Protein AF-A0A7J6H488-F1 (afdb_monomer_lite)

Secondary structure (DSSP, 8-state):
-------PPP-------------PPP-----------------PPPEEEEEE-TT--HHHHHHHHHHHHHTT-EEEEEE--

pLDDT: mean 70.32, std 24.54, range [33.97, 98.38]

Structure (mmCIF, N/CA/C/O backbone):
data_AF-A0A7J6H488-F1
#
_entry.id   AF-A0A7J6H488-F1
#
loop_
_atom_site.group_PDB
_atom_site.id
_atom_site.type_symbol
_atom_site.label_atom_id
_atom_site.label_alt_id
_atom_site.label_comp_id
_atom_site.label_asym_id
_atom_site.label_entity_id
_atom_site.label_seq_id
_atom_site.pdbx_PDB_ins_code
_atom_site.Cartn_x
_atom_site.Cartn_y
_atom_site.Cartn_z
_atom_site.occupancy
_atom_site.B_iso_or_equiv
_atom_site.auth_seq_id
_atom_site.auth_comp_id
_atom_site.auth_asym_id
_atom_site.auth_atom_id
_atom_site.pdbx_PDB_model_num
ATOM 1 N N . MET A 1 1 ? -46.446 30.038 -51.040 1.00 49.75 1 MET A N 1
ATOM 2 C CA . MET A 1 1 ? -46.922 30.516 -49.722 1.00 49.75 1 MET A CA 1
ATOM 3 C C . MET A 1 1 ? -47.542 29.333 -49.004 1.00 49.75 1 MET A C 1
ATOM 5 O O . MET A 1 1 ? -48.219 28.572 -49.678 1.00 49.75 1 MET A O 1
ATOM 9 N N . ALA A 1 2 ? -47.313 29.222 -47.690 1.00 38.72 2 ALA A N 1
ATOM 10 C CA . ALA A 1 2 ? -47.632 28.077 -46.821 1.00 38.72 2 ALA A CA 1
ATOM 11 C C . ALA A 1 2 ? -46.671 26.881 -47.009 1.00 38.72 2 ALA A C 1
ATOM 13 O O . ALA A 1 2 ? -46.306 26.556 -48.128 1.00 38.72 2 ALA A O 1
ATOM 14 N N . SER A 1 3 ? -46.194 26.180 -45.986 1.00 38.91 3 SER A N 1
ATOM 15 C CA . SER A 1 3 ? -46.239 26.371 -44.537 1.00 38.91 3 SER A CA 1
ATOM 16 C C . SER A 1 3 ? -45.195 25.424 -43.934 1.00 38.91 3 SER A C 1
ATOM 18 O O . SER A 1 3 ? -44.918 24.371 -44.506 1.00 38.91 3 SER A O 1
ATOM 20 N N . LEU A 1 4 ? -44.655 25.785 -42.769 1.00 47.28 4 LEU A N 1
ATOM 21 C CA . LEU A 1 4 ? -44.060 24.848 -41.810 1.00 47.28 4 LEU A CA 1
ATOM 22 C C . LEU A 1 4 ? -44.982 23.632 -41.611 1.00 47.28 4 LEU A C 1
ATOM 24 O O . LEU A 1 4 ? -46.189 23.834 -41.533 1.00 47.28 4 LEU A O 1
ATOM 28 N N . HIS A 1 5 ? -44.438 22.427 -41.409 1.00 41.38 5 HIS A N 1
ATOM 29 C CA . HIS A 1 5 ? -44.574 21.727 -40.122 1.00 41.38 5 HIS A CA 1
ATOM 30 C C . HIS A 1 5 ? -43.825 20.383 -40.114 1.00 41.38 5 HIS A C 1
ATOM 32 O O . HIS A 1 5 ? -44.049 19.501 -40.939 1.00 41.38 5 HIS A O 1
ATOM 38 N N . LEU A 1 6 ? -42.952 20.261 -39.119 1.00 50.75 6 LEU A N 1
ATOM 39 C CA . LEU A 1 6 ? -42.334 19.051 -38.592 1.00 50.75 6 LEU A CA 1
ATOM 40 C C . LEU A 1 6 ? -43.416 18.027 -38.202 1.00 50.75 6 LEU A C 1
ATOM 42 O O . LEU A 1 6 ? -44.324 18.367 -37.450 1.00 50.75 6 LEU A O 1
ATOM 46 N N . MET A 1 7 ? -43.320 16.779 -38.668 1.00 39.72 7 MET A N 1
ATOM 47 C CA . MET A 1 7 ? -44.244 15.708 -38.271 1.00 39.72 7 MET A CA 1
ATOM 48 C C . MET A 1 7 ? -43.478 14.626 -37.506 1.00 39.72 7 MET A C 1
ATOM 50 O O . MET A 1 7 ? -42.803 13.787 -38.095 1.00 39.72 7 MET A O 1
ATOM 54 N N . ALA A 1 8 ? -43.560 14.687 -36.175 1.00 40.69 8 ALA A N 1
ATOM 55 C CA . ALA A 1 8 ? -43.086 13.656 -35.259 1.00 40.69 8 ALA A CA 1
ATOM 56 C C . ALA A 1 8 ? -44.157 12.563 -35.119 1.00 40.69 8 ALA A C 1
ATOM 58 O O . ALA A 1 8 ? -45.303 12.849 -34.769 1.00 40.69 8 ALA A O 1
ATOM 59 N N . THR A 1 9 ? -43.792 11.310 -35.387 1.00 40.19 9 THR A N 1
ATOM 60 C CA . THR A 1 9 ? -44.681 10.153 -35.235 1.00 40.19 9 THR A CA 1
ATOM 61 C C . THR A 1 9 ? -44.553 9.535 -33.848 1.00 40.19 9 THR A C 1
ATOM 63 O O . THR A 1 9 ? -43.465 9.227 -33.368 1.00 40.19 9 THR A O 1
ATOM 66 N N . THR A 1 10 ? -45.711 9.366 -33.225 1.00 42.38 10 THR A N 1
ATOM 67 C CA . THR A 1 10 ? -45.958 8.888 -31.869 1.00 42.38 10 THR A CA 1
ATOM 68 C C . THR A 1 10 ? -45.856 7.365 -31.763 1.00 42.38 10 THR A C 1
ATOM 70 O O . THR A 1 10 ? -46.467 6.678 -32.581 1.00 42.38 10 THR A O 1
ATOM 73 N N . THR A 1 11 ? -45.263 6.844 -30.685 1.00 39.31 11 THR A N 1
ATOM 74 C CA . THR A 1 11 ? -45.589 5.502 -30.170 1.00 39.31 11 THR A CA 1
ATOM 75 C C . THR A 1 11 ? -46.077 5.633 -28.733 1.00 39.31 11 THR A C 1
ATOM 77 O O . THR A 1 11 ? -45.401 6.166 -27.858 1.00 39.31 11 THR A O 1
ATOM 80 N N . LYS A 1 12 ? -47.325 5.201 -28.551 1.00 33.97 12 LYS A N 1
ATOM 81 C CA . LYS A 1 12 ? -48.123 5.197 -27.326 1.00 33.97 12 LYS A CA 1
ATOM 82 C C . LYS A 1 12 ? -47.721 4.023 -26.432 1.00 33.97 12 LYS A C 1
ATOM 84 O O . LYS A 1 12 ? -47.398 2.982 -26.979 1.00 33.97 12 LYS A O 1
ATOM 89 N N . HIS A 1 13 ? -47.820 4.211 -25.113 1.00 37.06 13 HIS A N 1
ATOM 90 C CA . HIS A 1 13 ? -48.236 3.281 -24.034 1.00 37.06 13 HIS A CA 1
ATOM 91 C C . HIS A 1 13 ? -47.830 3.978 -22.713 1.00 37.06 13 HIS A C 1
ATOM 93 O O . HIS A 1 13 ? -46.668 3.954 -22.338 1.00 37.06 13 HIS A O 1
ATOM 99 N N . SER A 1 14 ? -48.615 4.880 -22.111 1.00 36.69 14 SER A N 1
ATOM 100 C CA . SER A 1 14 ? -49.843 4.683 -21.318 1.00 36.69 14 SER A CA 1
ATOM 101 C C . SER A 1 14 ? -49.815 3.481 -20.371 1.00 36.69 14 SER A C 1
ATOM 103 O O . SER A 1 14 ? -50.109 2.365 -20.792 1.00 36.69 14 SER A O 1
ATOM 105 N N . ALA A 1 15 ? -49.534 3.755 -19.094 1.00 45.47 15 ALA A N 1
ATOM 106 C CA . ALA A 1 15 ? -50.203 3.150 -17.940 1.00 45.47 15 ALA A CA 1
ATOM 107 C C . ALA A 1 15 ? -49.910 3.999 -16.686 1.00 45.47 15 ALA A C 1
ATOM 109 O O . ALA A 1 15 ? -48.957 3.768 -15.947 1.00 45.47 15 ALA A O 1
ATOM 110 N N . GLN A 1 16 ? -50.735 5.020 -16.467 1.00 44.81 16 GLN A N 1
ATOM 111 C CA . GLN A 1 16 ? -50.877 5.708 -15.186 1.00 44.81 16 GLN A CA 1
ATOM 112 C C . GLN A 1 16 ? -51.921 4.931 -14.371 1.00 44.81 16 GLN A C 1
ATOM 114 O O . GLN A 1 16 ? -53.051 4.789 -14.833 1.00 44.81 16 GLN A O 1
ATOM 119 N N . SER A 1 17 ? -51.566 4.420 -13.186 1.00 38.44 17 SER A N 1
ATOM 120 C CA . SER A 1 17 ? -52.529 3.802 -12.261 1.00 38.44 17 SER A CA 1
ATOM 121 C C . SER A 1 17 ? -52.230 4.134 -10.792 1.00 38.44 17 SER A C 1
ATOM 123 O O . SER A 1 17 ? -51.322 3.593 -10.173 1.00 38.44 17 SER A O 1
ATOM 125 N N . THR A 1 18 ? -53.017 5.086 -10.288 1.00 34.19 18 THR A N 1
ATOM 126 C CA . THR A 1 18 ? -53.858 5.020 -9.076 1.00 34.19 18 THR A CA 1
ATOM 127 C C . THR A 1 18 ? -53.349 4.362 -7.775 1.00 34.19 18 THR A C 1
ATO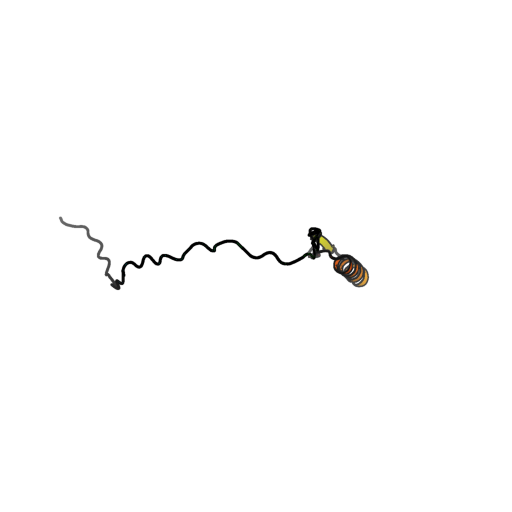M 129 O O . THR A 1 18 ? -53.357 3.151 -7.618 1.00 34.19 18 THR A O 1
ATOM 132 N N . LYS A 1 19 ? -53.094 5.233 -6.783 1.00 39.19 19 LYS A N 1
ATOM 133 C CA . LYS A 1 19 ? -53.701 5.284 -5.431 1.00 39.19 19 LYS A CA 1
ATOM 134 C C . LYS A 1 19 ? -53.783 3.979 -4.605 1.00 39.19 19 LYS A C 1
ATOM 136 O O . LYS A 1 19 ? -54.783 3.282 -4.691 1.00 39.19 19 LYS A O 1
ATOM 141 N N . THR A 1 20 ? -52.875 3.829 -3.631 1.00 34.88 20 THR A N 1
ATOM 142 C CA . THR A 1 20 ? -53.158 3.151 -2.345 1.00 34.88 20 THR A CA 1
ATOM 143 C C . THR A 1 20 ? -52.422 3.859 -1.205 1.00 34.88 20 THR A C 1
ATOM 145 O O . THR A 1 20 ? -51.200 3.809 -1.107 1.00 34.88 20 THR A O 1
ATOM 148 N N . ILE A 1 21 ? -53.182 4.530 -0.336 1.00 47.16 21 ILE A N 1
ATOM 149 C CA . ILE A 1 21 ? -52.750 4.914 1.012 1.00 47.16 21 ILE A CA 1
ATOM 150 C C . ILE A 1 21 ? -52.737 3.618 1.823 1.00 47.16 21 ILE A C 1
ATOM 152 O O . ILE A 1 21 ? -53.800 3.056 2.074 1.00 47.16 21 ILE A O 1
ATOM 156 N N . SER A 1 22 ? -51.555 3.133 2.203 1.00 46.97 22 SER A N 1
ATOM 157 C CA . SER A 1 22 ? -51.427 2.055 3.183 1.00 46.97 22 SER A CA 1
ATOM 158 C C . SER A 1 22 ? -50.926 2.663 4.483 1.00 46.97 22 SER A C 1
ATOM 160 O O . SER A 1 22 ? -49.757 3.021 4.613 1.00 46.97 22 SER A O 1
ATOM 162 N N . VAL A 1 23 ? -51.853 2.828 5.424 1.00 56.22 23 VAL A N 1
ATOM 163 C CA . VAL A 1 23 ? -51.574 3.141 6.824 1.00 56.22 23 VAL A CA 1
ATOM 164 C C . VAL A 1 23 ? -50.740 1.988 7.381 1.00 56.22 23 VAL A C 1
ATOM 166 O O . VAL A 1 23 ? -51.274 0.916 7.649 1.00 56.22 23 VAL A O 1
ATOM 169 N N . VAL A 1 24 ? -49.428 2.179 7.512 1.00 57.56 24 VAL A N 1
ATOM 170 C CA . VAL A 1 24 ? -48.579 1.290 8.312 1.00 57.56 24 VAL A CA 1
ATOM 171 C C . VAL A 1 24 ? -48.395 1.970 9.673 1.00 57.56 24 VAL A C 1
ATOM 173 O O . VAL A 1 24 ? -47.957 3.122 9.708 1.00 57.56 24 VAL A O 1
ATOM 176 N N . PRO A 1 25 ? -48.796 1.326 10.784 1.00 61.38 25 PRO A N 1
ATOM 177 C CA . PRO A 1 25 ? -48.730 1.917 12.117 1.00 61.38 25 PRO A CA 1
ATOM 178 C C . PRO A 1 25 ? -47.272 2.173 12.544 1.00 61.38 25 PRO A C 1
ATOM 180 O O . PRO A 1 25 ? -46.379 1.424 12.140 1.00 61.38 25 PRO A O 1
ATOM 183 N N . PRO A 1 26 ? -47.007 3.211 13.362 1.00 65.44 26 PRO A N 1
ATOM 184 C CA . PRO A 1 26 ? -45.674 3.452 13.905 1.00 65.44 26 PRO A CA 1
ATOM 185 C C . PRO A 1 26 ? -45.255 2.268 14.793 1.00 65.44 26 PRO A C 1
ATOM 187 O O . PRO A 1 26 ? -46.090 1.761 15.547 1.00 65.44 26 PRO A O 1
ATOM 190 N N . PRO A 1 27 ? -43.990 1.814 14.758 1.00 63.72 27 PRO A N 1
ATOM 191 C CA . PRO A 1 27 ? -43.526 0.825 15.719 1.00 63.72 27 PRO A CA 1
ATOM 192 C C . PRO A 1 27 ? -43.551 1.433 17.130 1.00 63.72 27 PRO A C 1
ATOM 194 O O . PRO A 1 27 ? -42.856 2.404 17.427 1.00 63.72 27 PRO A O 1
ATOM 197 N N . ILE A 1 28 ? -44.404 0.865 17.984 1.00 53.69 28 ILE A N 1
ATOM 198 C CA . ILE A 1 28 ? -44.522 1.165 19.413 1.00 53.69 28 ILE A CA 1
ATOM 199 C C . ILE A 1 28 ? -43.270 0.629 20.128 1.00 53.69 28 ILE A C 1
ATOM 201 O O . ILE A 1 28 ? -42.880 -0.522 19.941 1.00 53.69 28 ILE A O 1
ATOM 205 N N . LEU A 1 29 ? -42.647 1.473 20.953 1.00 55.06 29 LEU A N 1
ATOM 206 C CA . LEU A 1 29 ? -41.557 1.114 21.865 1.00 55.06 29 LEU A CA 1
ATOM 207 C C . LEU A 1 29 ? -42.064 0.142 22.943 1.00 55.06 29 LEU A C 1
ATOM 209 O O . LEU A 1 29 ? -43.024 0.493 23.623 1.00 55.06 29 LEU A O 1
ATOM 213 N N . THR A 1 30 ? -41.412 -1.012 23.148 1.00 43.84 30 THR A N 1
ATOM 214 C CA . THR A 1 30 ? -40.897 -1.522 24.452 1.00 43.84 30 THR A CA 1
ATOM 215 C C . THR A 1 30 ? -40.644 -3.038 24.457 1.00 43.84 30 THR A C 1
ATOM 217 O O . THR A 1 30 ? -41.562 -3.829 24.290 1.00 43.84 30 THR A O 1
ATOM 220 N N . SER A 1 31 ? -39.405 -3.436 24.767 1.00 48.91 31 SER A N 1
ATOM 221 C CA . SER A 1 31 ? -39.091 -4.360 25.874 1.00 48.91 31 SER A CA 1
ATOM 222 C C . SER A 1 31 ? -37.571 -4.382 26.090 1.00 48.91 31 SER A C 1
ATOM 224 O O . SER A 1 31 ? -36.825 -4.868 25.241 1.00 48.91 31 SER A O 1
ATOM 226 N N . GLN A 1 32 ? -37.106 -3.818 27.206 1.00 61.94 32 GLN A N 1
ATOM 227 C CA . GLN A 1 32 ? -35.737 -3.993 27.694 1.00 61.94 32 GLN A CA 1
ATOM 228 C C . GLN A 1 32 ? -35.532 -5.440 28.169 1.00 61.94 32 GLN A C 1
ATOM 230 O O . GLN A 1 32 ? -36.363 -5.947 28.917 1.00 61.94 32 GLN A O 1
ATOM 235 N N . MET A 1 33 ? -34.399 -6.048 27.810 1.00 43.78 33 MET A N 1
ATOM 236 C CA . MET A 1 33 ? -33.748 -7.094 28.605 1.00 43.78 33 MET A CA 1
ATOM 237 C C . MET A 1 33 ? -32.222 -7.001 28.421 1.00 43.78 33 MET A C 1
ATOM 239 O O . MET A 1 33 ? -31.685 -7.280 27.354 1.00 43.78 33 MET A O 1
ATOM 243 N N . ASP A 1 34 ? -31.581 -6.503 29.479 1.00 44.16 34 ASP A N 1
ATOM 244 C CA . ASP A 1 34 ? -30.287 -6.897 30.049 1.00 44.16 34 ASP A CA 1
ATOM 245 C C . ASP A 1 34 ? -29.007 -6.933 29.179 1.00 44.16 34 ASP A C 1
ATOM 247 O O . ASP A 1 34 ? -28.598 -7.942 28.618 1.00 44.16 34 ASP A O 1
ATOM 251 N N . SER A 1 35 ? -28.295 -5.801 29.216 1.00 53.06 35 SER A N 1
ATOM 252 C CA . SER A 1 35 ? -26.870 -5.677 29.578 1.00 53.06 35 SER A CA 1
ATOM 253 C C . SER A 1 35 ? -25.827 -6.623 28.954 1.00 53.06 35 SER A C 1
ATOM 255 O O . SER A 1 35 ? -25.301 -7.507 29.626 1.00 53.06 35 SER A O 1
ATOM 257 N N . ILE A 1 36 ? -25.338 -6.265 27.761 1.00 58.38 36 ILE A N 1
ATOM 258 C CA . ILE A 1 36 ? -23.890 -6.221 27.482 1.00 58.38 36 ILE A CA 1
ATOM 259 C C . ILE A 1 36 ? -23.620 -4.901 26.753 1.00 58.38 36 ILE A C 1
ATOM 261 O O . ILE A 1 36 ? -23.850 -4.781 25.551 1.00 58.38 36 ILE A O 1
ATOM 265 N N . THR A 1 37 ? -23.134 -3.883 27.462 1.00 48.03 37 THR A N 1
ATOM 266 C CA . THR A 1 37 ? -22.553 -2.700 26.815 1.00 48.03 37 THR A CA 1
ATOM 267 C C . THR A 1 37 ? -21.212 -3.119 26.216 1.00 48.03 37 THR A C 1
ATOM 269 O O . THR A 1 37 ? -20.157 -2.871 26.794 1.00 48.03 37 THR A O 1
ATOM 272 N N . THR A 1 38 ? -21.218 -3.794 25.064 1.00 55.47 38 THR A N 1
ATOM 273 C CA . THR A 1 38 ? -20.026 -3.822 24.218 1.00 55.47 38 THR A CA 1
ATOM 274 C C . THR A 1 38 ? -19.927 -2.421 23.648 1.00 55.47 38 THR A C 1
ATOM 276 O O . THR A 1 38 ? -20.534 -2.112 22.623 1.00 55.47 38 THR A O 1
ATOM 279 N N . THR A 1 39 ? -19.220 -1.539 24.354 1.00 48.25 39 THR A N 1
ATOM 280 C CA . THR A 1 39 ? -18.737 -0.274 23.811 1.00 48.25 39 THR A CA 1
ATOM 281 C C . THR A 1 39 ? -17.885 -0.642 22.602 1.00 48.25 39 THR A C 1
ATOM 283 O O . THR A 1 39 ? -16.687 -0.872 22.720 1.00 48.25 39 THR A O 1
ATOM 286 N N . THR A 1 40 ? -18.524 -0.810 21.444 1.00 56.97 40 THR A N 1
ATOM 287 C CA . THR A 1 40 ? -17.851 -1.020 20.170 1.00 56.97 40 THR A CA 1
ATOM 288 C C . THR A 1 40 ? -17.279 0.341 19.836 1.00 56.97 40 THR A C 1
ATOM 290 O O . THR A 1 40 ? -17.896 1.156 19.155 1.00 56.97 40 THR A O 1
ATOM 293 N N . THR A 1 41 ? -16.137 0.641 20.447 1.00 59.59 41 THR A N 1
ATOM 294 C CA . THR A 1 41 ? -15.261 1.723 20.046 1.00 59.59 41 THR A CA 1
ATOM 295 C C . THR A 1 41 ? -14.916 1.445 18.595 1.00 59.59 41 THR A C 1
ATOM 297 O O . THR A 1 41 ? -14.054 0.627 18.282 1.00 59.59 41 THR A O 1
ATOM 300 N N . PHE A 1 42 ? -15.657 2.078 17.689 1.00 67.56 42 PHE A N 1
ATOM 301 C CA . PHE A 1 42 ? -15.340 2.070 16.276 1.00 67.56 42 PHE A CA 1
ATOM 302 C C . PHE A 1 42 ? -14.058 2.884 16.125 1.00 67.56 42 PHE A C 1
ATOM 304 O O . PHE A 1 42 ? -14.092 4.100 15.950 1.00 67.56 42 PHE A O 1
ATOM 311 N N . VAL A 1 43 ? -12.914 2.227 16.313 1.00 78.81 43 VAL A N 1
ATOM 312 C CA . VAL A 1 43 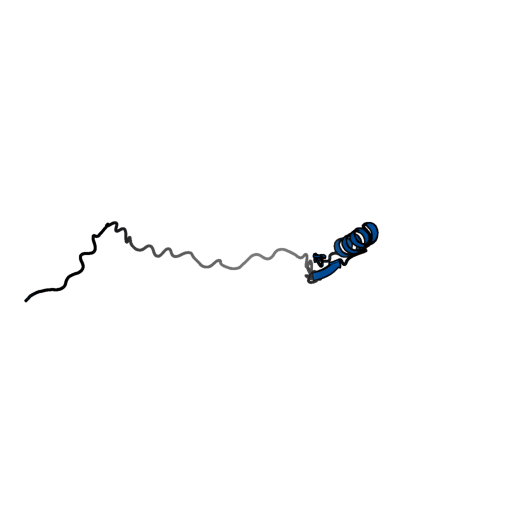? -11.620 2.804 15.974 1.00 78.81 43 VAL A CA 1
ATOM 313 C C . VAL A 1 43 ? -11.614 2.959 14.458 1.00 78.81 43 VAL A C 1
ATOM 315 O O . VAL A 1 43 ? -11.680 1.954 13.749 1.00 78.81 43 VAL A O 1
ATOM 318 N N . PRO A 1 44 ? -11.605 4.196 13.933 1.00 84.75 44 PRO A N 1
ATOM 319 C CA . PRO A 1 44 ? -11.641 4.391 12.497 1.00 84.75 44 PRO A CA 1
ATOM 320 C C . PRO A 1 44 ? -10.392 3.762 11.874 1.00 84.75 44 PRO A C 1
ATOM 322 O O . PRO A 1 44 ? -9.262 4.079 12.260 1.00 84.75 44 PRO A O 1
ATOM 325 N N . THR A 1 45 ? -10.611 2.859 10.917 1.00 92.31 45 THR A N 1
ATOM 326 C CA . THR A 1 45 ? -9.559 2.172 10.165 1.00 92.31 45 THR A CA 1
ATOM 327 C C . THR A 1 45 ? -8.649 3.201 9.502 1.00 92.31 45 THR A C 1
ATOM 329 O O . THR A 1 45 ? -9.106 4.094 8.785 1.00 92.31 45 THR A O 1
ATOM 332 N N . LYS A 1 46 ? -7.343 3.100 9.755 1.00 95.62 46 LYS A N 1
ATOM 333 C CA . LYS A 1 46 ? -6.353 4.006 9.167 1.00 95.62 46 LYS A CA 1
ATOM 334 C C . LYS A 1 46 ? -6.203 3.675 7.687 1.00 95.62 46 LYS A C 1
ATOM 336 O O . LYS A 1 46 ? -5.904 2.533 7.359 1.00 95.62 46 LYS A O 1
ATOM 341 N N . LYS A 1 47 ? -6.386 4.666 6.814 1.00 97.75 47 LYS A N 1
ATOM 342 C CA . LYS A 1 47 ? -6.108 4.528 5.381 1.00 97.75 47 LYS A CA 1
ATOM 343 C C . LYS A 1 47 ? -4.661 4.905 5.100 1.00 97.75 47 LYS A C 1
ATOM 345 O O . LYS A 1 47 ? -4.229 5.982 5.510 1.00 97.75 47 LYS A O 1
ATOM 350 N N . VAL A 1 48 ? -3.928 4.026 4.427 1.00 97.94 48 VAL A N 1
ATOM 351 C CA . VAL A 1 48 ? -2.494 4.183 4.163 1.00 97.94 48 VAL A CA 1
ATOM 352 C C . VAL A 1 48 ? -2.221 4.014 2.675 1.00 97.94 48 VAL A C 1
ATOM 354 O O . VAL A 1 48 ? -2.655 3.036 2.070 1.00 97.94 48 VAL A O 1
ATOM 357 N N . LEU A 1 49 ? -1.485 4.966 2.101 1.00 97.56 49 LEU A N 1
ATOM 358 C CA . LEU A 1 49 ? -0.951 4.895 0.745 1.00 97.56 49 LEU A CA 1
ATOM 359 C C . LEU A 1 49 ? 0.525 4.498 0.813 1.00 97.56 49 LEU A C 1
ATOM 361 O O . LEU A 1 49 ? 1.308 5.176 1.477 1.00 97.56 49 LEU A O 1
ATOM 365 N N . VAL A 1 50 ? 0.893 3.426 0.120 1.00 96.81 50 VAL A N 1
ATOM 366 C CA . VAL A 1 50 ? 2.275 2.950 0.011 1.00 96.81 50 VAL A CA 1
ATOM 367 C C . VAL A 1 50 ? 2.769 3.224 -1.411 1.00 96.81 50 VAL A C 1
ATOM 369 O O . VAL A 1 50 ? 2.332 2.533 -2.335 1.00 96.81 50 VAL A O 1
ATOM 372 N N . PRO A 1 51 ? 3.618 4.244 -1.621 1.00 95.31 51 PRO A N 1
ATOM 373 C CA . PRO A 1 51 ? 4.231 4.496 -2.915 1.00 95.31 51 PRO A CA 1
ATOM 374 C C . PRO A 1 51 ? 5.363 3.498 -3.179 1.00 95.31 51 PRO A C 1
ATOM 376 O O . PRO A 1 51 ? 6.192 3.245 -2.307 1.00 95.31 51 PRO A O 1
ATOM 379 N N . MET A 1 52 ? 5.404 2.973 -4.398 1.00 94.44 52 MET A N 1
ATOM 380 C CA . MET A 1 52 ? 6.405 2.033 -4.889 1.00 94.44 52 MET A CA 1
ATOM 381 C C . MET A 1 52 ? 7.121 2.673 -6.071 1.00 94.44 52 MET A C 1
ATOM 383 O O . MET A 1 52 ? 6.481 3.053 -7.056 1.00 94.44 52 MET A O 1
ATOM 387 N N . GLY A 1 53 ? 8.434 2.834 -5.942 1.00 93.94 53 GLY A N 1
ATOM 388 C CA . GLY A 1 53 ? 9.277 3.457 -6.956 1.00 93.94 53 GLY A CA 1
ATOM 389 C C . GLY A 1 53 ? 10.140 2.441 -7.697 1.00 93.94 53 GLY A C 1
ATOM 390 O O . GLY A 1 53 ? 10.203 1.261 -7.351 1.00 93.94 53 GLY A O 1
ATOM 391 N N . TYR A 1 54 ? 10.853 2.922 -8.713 1.00 93.31 54 TYR A N 1
ATOM 392 C CA . TYR A 1 54 ? 11.883 2.131 -9.378 1.00 93.31 54 TYR A CA 1
ATOM 393 C C . TYR A 1 54 ? 12.962 1.679 -8.392 1.00 93.31 54 TYR A C 1
ATOM 395 O O . TYR A 1 54 ? 13.441 2.464 -7.575 1.00 93.31 54 TYR A O 1
ATOM 403 N N . GLY A 1 55 ? 13.370 0.415 -8.508 1.00 94.00 55 GLY A N 1
ATOM 404 C CA . GLY A 1 55 ? 14.398 -0.176 -7.653 1.00 94.00 55 GLY A CA 1
ATOM 405 C C . GLY 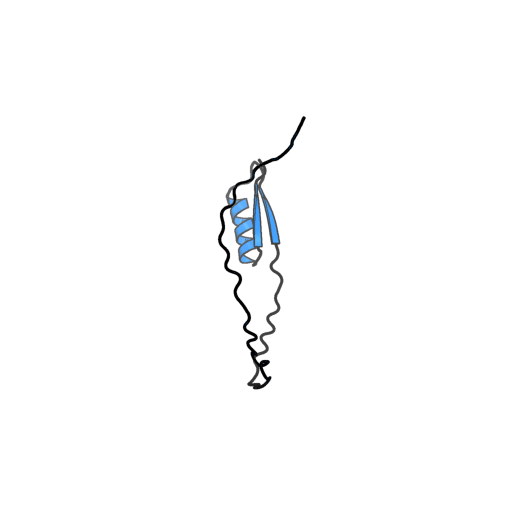A 1 55 ? 13.905 -0.647 -6.285 1.00 94.00 55 GLY A C 1
ATOM 406 O O . GLY A 1 55 ? 14.726 -1.136 -5.519 1.00 94.00 55 GLY A O 1
ATOM 407 N N . THR A 1 56 ? 12.606 -0.543 -5.974 1.00 94.31 56 THR A N 1
ATOM 408 C CA . THR A 1 56 ? 12.053 -1.179 -4.772 1.00 94.31 56 THR A CA 1
ATOM 409 C C . THR A 1 56 ? 12.148 -2.698 -4.888 1.00 94.31 56 THR A C 1
ATOM 411 O O . THR A 1 56 ? 11.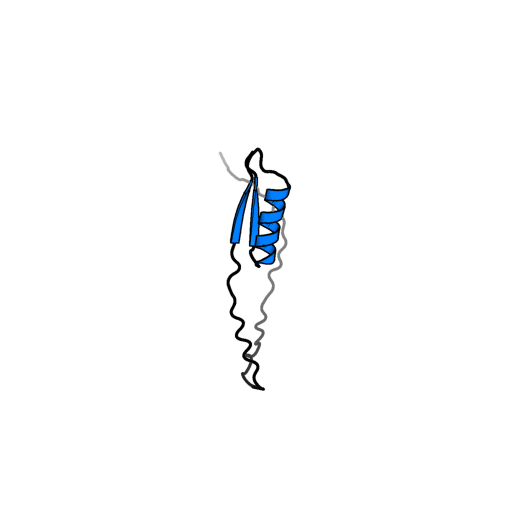676 -3.282 -5.869 1.00 94.31 56 THR A O 1
ATOM 414 N N . GLU A 1 57 ? 12.743 -3.336 -3.882 1.00 96.06 57 GLU A N 1
ATOM 415 C CA . GLU A 1 57 ? 12.841 -4.792 -3.835 1.00 96.06 57 GLU A CA 1
ATOM 416 C C . GLU A 1 57 ? 11.486 -5.413 -3.464 1.00 96.06 57 GLU A C 1
ATOM 418 O O . GLU A 1 57 ? 10.685 -4.854 -2.708 1.00 96.06 57 GLU A O 1
ATOM 423 N N . GLU A 1 58 ? 11.229 -6.621 -3.962 1.00 93.81 58 GLU A N 1
ATOM 424 C CA . GLU A 1 58 ? 9.989 -7.359 -3.689 1.00 93.81 58 GLU A CA 1
ATOM 425 C C . GLU A 1 58 ? 9.713 -7.553 -2.190 1.00 93.81 58 GLU A C 1
ATOM 427 O O . GLU A 1 58 ? 8.568 -7.462 -1.740 1.00 93.81 58 GLU A O 1
ATOM 432 N N . MET A 1 59 ? 10.765 -7.778 -1.401 1.00 97.19 59 MET A N 1
ATOM 433 C CA . MET A 1 59 ? 10.643 -8.015 0.032 1.00 97.19 59 MET A CA 1
ATOM 434 C C . MET A 1 59 ? 10.246 -6.748 0.784 1.00 97.19 59 MET A C 1
ATOM 436 O O . MET A 1 59 ? 9.430 -6.827 1.699 1.00 97.19 59 MET A O 1
ATOM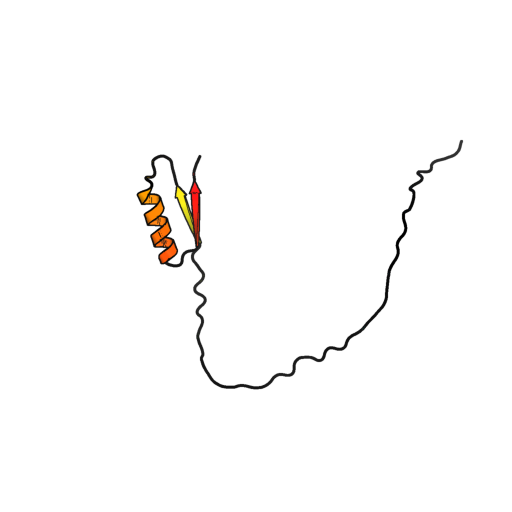 440 N N . GLU A 1 60 ? 10.735 -5.576 0.380 1.00 95.75 60 GLU A N 1
ATOM 441 C CA . GLU A 1 60 ? 10.362 -4.304 1.009 1.00 95.75 60 GLU A CA 1
ATOM 442 C C . GLU A 1 60 ? 8.860 -4.035 0.849 1.00 95.75 60 GLU A C 1
ATOM 444 O O . GLU A 1 60 ? 8.163 -3.744 1.827 1.00 95.75 60 GLU A O 1
ATOM 449 N N . ALA A 1 61 ? 8.346 -4.226 -0.371 1.00 95.44 61 ALA A N 1
ATOM 450 C CA . ALA A 1 61 ? 6.931 -4.087 -0.706 1.00 95.44 61 ALA A CA 1
ATOM 451 C C . ALA A 1 61 ? 6.043 -4.967 0.179 1.00 95.44 61 ALA A C 1
ATOM 453 O O . ALA A 1 61 ? 5.083 -4.505 0.805 1.00 95.44 61 ALA A O 1
ATOM 454 N N . VAL A 1 62 ? 6.376 -6.259 0.214 1.00 96.69 62 VAL A N 1
ATOM 455 C CA . VAL A 1 62 ? 5.585 -7.277 0.900 1.00 96.69 62 VAL A CA 1
ATOM 456 C C . VAL A 1 62 ? 5.610 -7.042 2.402 1.00 96.69 62 VAL A C 1
ATOM 458 O O . VAL A 1 62 ? 4.551 -7.063 3.027 1.00 96.69 62 VAL A O 1
ATOM 461 N N . ILE A 1 63 ? 6.781 -6.762 2.978 1.00 98.19 63 ILE A N 1
ATOM 462 C CA . ILE A 1 63 ? 6.927 -6.555 4.422 1.00 98.19 63 ILE A CA 1
ATOM 463 C C . ILE A 1 63 ? 6.107 -5.343 4.879 1.00 98.19 63 ILE A C 1
ATOM 465 O O . ILE A 1 63 ? 5.361 -5.449 5.855 1.00 98.19 63 ILE A O 1
ATOM 469 N N . ILE A 1 64 ? 6.194 -4.210 4.172 1.00 97.69 64 ILE A N 1
ATOM 470 C CA . ILE A 1 64 ? 5.467 -2.986 4.540 1.00 97.69 64 ILE A CA 1
ATOM 471 C C . ILE A 1 64 ? 3.954 -3.220 4.481 1.00 97.69 64 ILE A C 1
ATOM 473 O O . ILE A 1 64 ? 3.238 -2.924 5.442 1.00 97.69 64 ILE A O 1
ATOM 477 N N . VA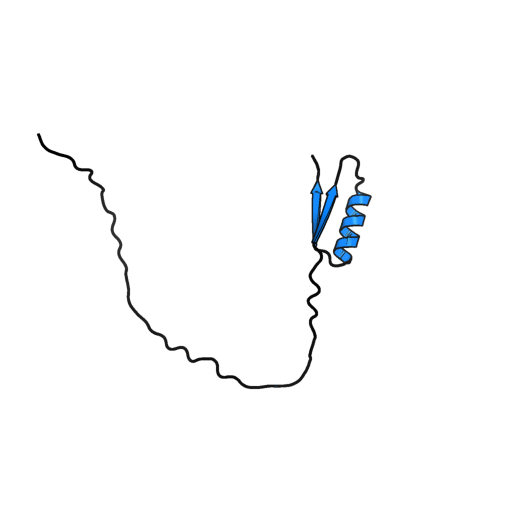L A 1 65 ? 3.456 -3.783 3.378 1.00 97.88 65 VAL A N 1
ATOM 478 C CA . VAL A 1 65 ? 2.018 -4.025 3.194 1.00 97.88 65 VAL A CA 1
ATOM 479 C C . VAL A 1 65 ? 1.489 -5.032 4.216 1.00 97.88 65 VAL A C 1
ATOM 481 O O . VAL A 1 65 ? 0.425 -4.810 4.798 1.00 97.88 65 VAL A O 1
ATOM 484 N N . ASP A 1 66 ? 2.225 -6.114 4.465 1.00 98.38 66 ASP A N 1
ATOM 485 C CA . ASP A 1 66 ? 1.830 -7.173 5.395 1.00 98.38 66 ASP A CA 1
ATOM 486 C C . ASP A 1 66 ? 1.770 -6.672 6.845 1.00 98.38 66 ASP A C 1
ATOM 488 O O . ASP A 1 66 ? 0.793 -6.905 7.559 1.00 98.38 66 ASP A O 1
ATOM 492 N N . VAL A 1 67 ? 2.777 -5.920 7.298 1.00 98.38 67 VAL A N 1
ATOM 493 C CA . VAL A 1 67 ? 2.771 -5.331 8.646 1.00 98.38 67 VAL A CA 1
ATOM 494 C C . VAL A 1 67 ? 1.607 -4.354 8.821 1.00 98.38 67 VAL A C 1
ATOM 496 O O . VAL A 1 67 ? 0.880 -4.449 9.810 1.00 98.38 67 VAL A O 1
ATOM 499 N N . LEU A 1 68 ? 1.380 -3.452 7.863 1.00 97.81 68 LEU A N 1
ATOM 500 C CA . LEU A 1 68 ? 0.310 -2.455 7.956 1.00 97.81 68 LEU A CA 1
ATOM 501 C C . LEU A 1 68 ? -1.085 -3.093 7.947 1.00 97.81 68 LEU A C 1
ATOM 503 O O . LEU A 1 68 ? -1.946 -2.705 8.740 1.00 97.81 68 LEU A O 1
ATOM 507 N N . ARG A 1 69 ? -1.311 -4.103 7.100 1.00 97.56 69 ARG A N 1
ATOM 508 C CA . ARG A 1 69 ? -2.588 -4.831 7.076 1.00 97.56 69 ARG A CA 1
ATOM 509 C C . ARG A 1 69 ? -2.814 -5.627 8.356 1.00 97.56 69 ARG A C 1
ATOM 511 O O . ARG A 1 69 ? -3.916 -5.581 8.898 1.00 97.56 69 ARG A O 1
ATOM 518 N N . ARG A 1 70 ? -1.784 -6.297 8.889 1.00 97.38 70 ARG A N 1
ATOM 519 C CA . ARG A 1 70 ? -1.873 -6.982 10.193 1.00 97.38 70 ARG A CA 1
ATOM 520 C C . ARG A 1 70 ? -2.115 -6.018 11.353 1.00 97.38 70 ARG A C 1
ATOM 522 O O . ARG A 1 70 ? -2.761 -6.400 12.322 1.00 97.38 70 ARG A O 1
ATOM 529 N N . ALA A 1 71 ? -1.669 -4.769 11.237 1.00 96.50 71 ALA A N 1
ATOM 530 C CA . ALA A 1 71 ? -1.989 -3.702 12.184 1.00 96.50 71 ALA A CA 1
ATOM 531 C C . ALA A 1 71 ? -3.427 -3.154 12.043 1.00 96.50 71 ALA A C 1
ATOM 533 O O . ALA A 1 71 ? -3.807 -2.239 12.773 1.00 96.50 71 ALA A O 1
ATOM 534 N N . GLY A 1 72 ? -4.235 -3.689 11.120 1.00 95.38 72 GLY A N 1
ATOM 535 C CA . GLY A 1 72 ? -5.619 -3.273 10.904 1.00 95.38 72 GLY A CA 1
ATOM 536 C C . GLY A 1 72 ? -5.767 -2.009 10.057 1.00 95.38 72 GLY A C 1
ATOM 537 O O . GLY A 1 72 ? -6.793 -1.339 10.156 1.00 95.38 72 GLY A O 1
ATOM 538 N N . ALA A 1 73 ? -4.763 -1.650 9.249 1.00 97.81 73 ALA A N 1
ATOM 539 C CA . ALA A 1 73 ? -4.864 -0.544 8.302 1.00 97.81 73 ALA A CA 1
ATOM 540 C C . ALA A 1 73 ? -5.480 -0.981 6.959 1.00 97.81 73 ALA A C 1
ATOM 542 O O . ALA A 1 73 ? -5.254 -2.091 6.473 1.00 97.81 73 ALA A O 1
ATOM 543 N N . ASP A 1 74 ? -6.214 -0.063 6.333 1.00 97.75 74 ASP A N 1
ATOM 544 C CA . ASP A 1 74 ? -6.674 -0.149 4.948 1.00 97.75 74 ASP A CA 1
ATOM 545 C C . ASP A 1 74 ? -5.553 0.363 4.033 1.00 97.75 74 ASP A C 1
ATOM 547 O O . ASP A 1 74 ? -5.266 1.563 3.986 1.00 97.75 74 ASP A O 1
ATOM 551 N N . VAL A 1 75 ? -4.858 -0.565 3.374 1.00 97.94 75 VAL A N 1
ATOM 552 C CA . VAL A 1 75 ? -3.622 -0.286 2.629 1.00 97.94 75 VAL A CA 1
ATOM 553 C C . VAL A 1 75 ? -3.881 -0.284 1.127 1.00 97.94 75 VAL A C 1
ATOM 555 O O . VAL A 1 75 ? -4.246 -1.314 0.552 1.00 97.94 75 VAL A O 1
ATOM 558 N N . THR A 1 76 ? -3.590 0.854 0.498 1.00 97.88 76 THR A N 1
ATOM 559 C CA . THR A 1 76 ? -3.538 1.048 -0.956 1.00 97.88 76 THR A CA 1
ATOM 560 C C . THR A 1 76 ? -2.085 1.188 -1.395 1.00 97.88 76 THR A C 1
ATOM 562 O O . THR A 1 76 ? -1.336 1.970 -0.819 1.00 97.88 76 THR A O 1
ATOM 565 N N . VAL A 1 77 ? -1.687 0.451 -2.427 1.00 96.69 77 VAL A N 1
ATOM 566 C CA . VAL A 1 77 ? -0.348 0.550 -3.022 1.00 96.69 77 VAL A CA 1
ATOM 567 C C . VAL A 1 77 ? -0.450 1.364 -4.306 1.00 96.69 77 VAL A C 1
ATOM 569 O O . VAL A 1 77 ? -1.354 1.128 -5.106 1.00 96.69 77 VAL A O 1
ATOM 572 N N . ALA A 1 78 ? 0.465 2.309 -4.502 1.00 95.56 78 ALA A N 1
ATOM 573 C CA . ALA A 1 78 ? 0.583 3.074 -5.736 1.00 95.56 78 ALA A CA 1
ATOM 574 C C . ALA A 1 78 ? 1.960 2.845 -6.350 1.00 95.56 78 ALA A C 1
ATOM 576 O O . ALA A 1 78 ? 2.972 3.097 -5.707 1.00 95.56 78 ALA A O 1
ATOM 577 N N . SER A 1 79 ? 1.987 2.387 -7.596 1.00 91.62 79 SER A N 1
ATOM 578 C CA . SER A 1 79 ? 3.215 2.335 -8.386 1.00 91.62 79 SER A CA 1
ATOM 579 C C . SER A 1 79 ? 3.435 3.681 -9.066 1.00 91.62 79 SER A C 1
ATOM 581 O O . SER A 1 79 ? 2.473 4.278 -9.551 1.00 91.62 79 SER A O 1
ATOM 583 N N . MET A 1 80 ? 4.684 4.138 -9.128 1.00 84.25 80 MET A N 1
ATOM 584 C CA . MET A 1 80 ? 5.093 5.163 -10.089 1.00 84.25 80 MET A CA 1
ATOM 585 C C . MET A 1 80 ? 5.548 4.466 -11.375 1.00 84.25 80 MET A C 1
ATOM 587 O O . MET A 1 80 ? 6.310 3.502 -11.303 1.00 84.25 80 MET A O 1
ATOM 591 N N . GLU A 1 81 ? 5.027 4.909 -12.520 1.00 68.25 81 GLU A N 1
ATOM 592 C CA . GLU A 1 81 ? 5.564 4.594 -13.854 1.00 68.25 81 GLU A CA 1
ATOM 593 C C . GLU A 1 81 ? 6.633 5.611 -14.271 1.00 68.25 81 GLU A C 1
ATOM 595 O O . GLU A 1 81 ? 6.593 6.761 -13.772 1.00 68.25 81 GLU A O 1
#

Radius of gyration: 31.74 Å; chains: 1; bounding box: 68×38×80 Å

Organism: Cannabis sativa (NCBI:txid3483)

Foldseek 3Di:
DDDDDDDDDDDDDDDDDDDDDDDDDDDDDDDDDDDDPPVPPPPPAAEDEAEDEPPDDPCNVCVVVVVSVVVRHRYDYDYDD

Sequence (81 aa):
MASLHLMATTTKHSAQSTKTISVVPPPILTSQMDSITTTTTFVPTKKVLVPMGYGTEEMEAVIIVDVLRRAGADVTVASME

InterPro domains:
  IPR029062 Class I glutamine amidotransferase-like [G3DSA:3.40.50.880] (38-81)
  IPR029062 Class I glutamine amidotransferase-like [SSF52317] (46-80)
  IPR050325 Protein/nucleic acid deglycase [PTHR48094] (46-80)